Protein AF-A0A968LVJ9-F1 (afdb_monomer_lite)

pLDDT: mean 86.67, std 12.88, range [54.66, 96.94]

Sequence (86 aa):
QPGWSESAPTSATVEDILAQRIAELTALFMAQRRRTGGDRASQIAQTWATILARRELGEGLPAIAQDLEMPYETVKTYVKLARRAL

Secondary structure (DSSP, 8-state):
----------PPPHHHHHHHHHHHHHHHHHHHHTTS-SHHHHHHHHHHHHHHHHHHTT--HHHHHHHTT--HHHHHHHHHHHHHH-

Foldseek 3Di:
DDDDDDPPPPDQDPVNQLVVQLVVQLVLQCVVCVVVDDPVSSVLSSLLSNLQSCVVVVHDLVVNCVVVVHDSVVSVVSPVVSVVSD

Radius of gyration: 17.1 Å; chains: 1; bounding box: 57×29×37 Å

Structure (mmCIF, N/CA/C/O backbone):
data_AF-A0A968LVJ9-F1
#
_entry.id   AF-A0A968LVJ9-F1
#
loop_
_atom_site.group_PDB
_atom_site.id
_atom_site.type_symbol
_atom_site.label_atom_id
_atom_site.label_alt_id
_atom_site.label_comp_id
_atom_site.label_asym_id
_atom_site.label_entity_id
_atom_site.label_seq_id
_atom_site.pdbx_PDB_ins_code
_atom_site.Cartn_x
_atom_site.Cartn_y
_atom_site.Cartn_z
_atom_site.occupancy
_atom_site.B_iso_or_equiv
_atom_site.auth_seq_id
_atom_site.auth_comp_id
_atom_site.auth_asym_id
_atom_site.auth_atom_id
_atom_site.pdbx_PDB_model_num
ATOM 1 N N . GLN A 1 1 ? -40.359 16.361 -24.729 1.00 54.66 1 GLN A N 1
ATOM 2 C CA . GLN A 1 1 ? -39.232 16.461 -23.781 1.00 54.66 1 GLN A CA 1
ATOM 3 C C . GLN A 1 1 ? -38.540 15.111 -23.732 1.00 54.66 1 GLN A C 1
ATOM 5 O O . GLN A 1 1 ? -39.250 14.140 -23.498 1.00 54.66 1 GLN A O 1
ATOM 10 N N . PRO A 1 2 ? -37.226 15.005 -23.973 1.00 58.75 2 PRO A N 1
ATOM 11 C CA . PRO A 1 2 ? -36.482 13.814 -23.592 1.00 58.75 2 PRO A CA 1
ATOM 12 C C . PRO A 1 2 ? -35.708 14.107 -22.306 1.00 58.75 2 PRO A C 1
ATOM 14 O O . PRO A 1 2 ? -34.908 15.039 -22.253 1.00 58.75 2 PRO A O 1
ATOM 17 N N . GLY A 1 3 ? -35.989 13.324 -21.267 1.00 61.88 3 GLY A N 1
ATOM 18 C CA . GLY A 1 3 ? -35.110 13.201 -20.115 1.00 61.88 3 GLY A CA 1
ATOM 19 C C . GLY A 1 3 ? -33.915 12.351 -20.520 1.00 61.88 3 GLY A C 1
ATOM 20 O O . GLY A 1 3 ? -34.078 11.172 -20.829 1.00 61.88 3 GLY A O 1
ATOM 21 N N . TRP A 1 4 ? -32.729 12.946 -20.542 1.00 64.50 4 TRP A N 1
ATOM 22 C CA . TRP A 1 4 ? -31.496 12.176 -20.556 1.00 64.50 4 TRP A CA 1
ATOM 23 C C . TRP A 1 4 ? -31.005 12.076 -19.129 1.00 64.50 4 TRP A C 1
ATOM 25 O O . TRP A 1 4 ? -30.682 13.076 -18.492 1.00 64.50 4 TRP A O 1
ATOM 35 N N . SER A 1 5 ? -31.052 10.842 -18.641 1.00 58.94 5 SER A N 1
ATOM 36 C CA . SER A 1 5 ? -30.542 10.414 -17.356 1.00 58.94 5 SER A CA 1
ATOM 37 C C . SER A 1 5 ? -29.126 10.930 -17.161 1.00 58.94 5 SER A C 1
ATOM 39 O O . SER A 1 5 ? -28.203 10.596 -17.904 1.00 58.94 5 SER A O 1
ATOM 41 N N . GLU A 1 6 ? -28.997 11.759 -16.138 1.00 56.31 6 GLU A N 1
ATOM 42 C CA . GLU A 1 6 ? -27.752 12.159 -15.520 1.00 56.31 6 GLU A CA 1
ATOM 43 C C . GLU A 1 6 ? -26.928 10.893 -15.263 1.00 56.31 6 GLU A C 1
ATOM 45 O O . GLU A 1 6 ? -27.321 10.020 -14.488 1.00 56.31 6 GLU A O 1
ATOM 50 N N . SER A 1 7 ? -25.819 10.739 -15.988 1.00 60.59 7 SER A N 1
ATOM 51 C CA . SER A 1 7 ? -24.814 9.742 -15.634 1.00 60.59 7 SER A CA 1
ATOM 52 C C . SER A 1 7 ? -24.238 10.192 -14.301 1.00 60.59 7 SER A C 1
ATOM 54 O O . SER A 1 7 ? -23.368 11.059 -14.262 1.00 60.59 7 SER A O 1
ATOM 56 N N . ALA A 1 8 ? -24.801 9.683 -13.205 1.00 59.09 8 ALA A N 1
ATOM 57 C CA . ALA A 1 8 ? -24.293 9.958 -11.876 1.00 59.09 8 ALA A CA 1
ATOM 58 C C . ALA A 1 8 ? -22.807 9.569 -11.861 1.00 59.09 8 ALA A C 1
ATOM 60 O O . ALA A 1 8 ? -22.483 8.447 -12.265 1.00 59.09 8 ALA A O 1
ATOM 61 N N . PRO A 1 9 ? -21.892 10.460 -11.442 1.00 60.94 9 PRO A N 1
ATOM 62 C CA . PRO A 1 9 ? -20.506 10.072 -11.270 1.00 60.94 9 PRO A CA 1
ATOM 63 C C . PRO A 1 9 ? -20.488 8.952 -10.232 1.00 60.94 9 PRO A C 1
ATOM 65 O O . PRO A 1 9 ? -20.845 9.166 -9.071 1.00 60.94 9 PRO A O 1
ATOM 68 N N . THR A 1 10 ? -20.136 7.737 -10.656 1.00 61.50 10 THR A N 1
ATOM 69 C CA . THR A 1 10 ? -19.887 6.628 -9.738 1.00 61.50 10 THR A CA 1
ATOM 70 C C . THR A 1 10 ? -18.772 7.096 -8.818 1.00 61.50 10 THR A C 1
ATOM 72 O O . THR A 1 10 ? -17.627 7.249 -9.238 1.00 61.50 10 THR A O 1
ATOM 75 N N . SER A 1 11 ? -19.136 7.459 -7.592 1.00 67.06 11 SER A N 1
ATOM 76 C CA . SER A 1 11 ? -18.176 7.915 -6.599 1.00 67.06 11 SER A CA 1
ATOM 77 C C . SER A 1 11 ? -17.224 6.751 -6.355 1.00 67.06 11 SER A C 1
ATOM 79 O O . SER A 1 11 ? -17.681 5.679 -5.963 1.00 67.06 11 SER A O 1
ATOM 81 N N . ALA A 1 12 ? -15.940 6.934 -6.673 1.00 76.19 12 ALA A N 1
ATOM 82 C CA . ALA A 1 12 ? -14.934 5.891 -6.512 1.00 76.19 12 ALA A CA 1
ATOM 83 C C . ALA A 1 12 ? -14.973 5.370 -5.072 1.00 76.19 12 ALA A C 1
ATOM 85 O O . ALA A 1 12 ? -14.978 6.158 -4.120 1.00 76.19 12 ALA A O 1
ATOM 86 N N . THR A 1 13 ? -15.042 4.051 -4.913 1.00 88.06 13 THR A N 1
ATOM 87 C CA . THR A 1 13 ? -15.062 3.443 -3.586 1.00 88.06 13 THR A CA 1
ATOM 88 C C . THR A 1 13 ? -13.678 3.539 -2.941 1.00 88.06 13 THR A C 1
ATOM 90 O O . THR A 1 13 ? -12.666 3.778 -3.603 1.00 88.06 13 THR A O 1
ATOM 93 N N . VAL A 1 14 ? -13.611 3.337 -1.624 1.00 87.44 14 VAL A N 1
ATOM 94 C CA . VAL A 1 14 ? -12.327 3.270 -0.903 1.00 87.44 14 VAL A CA 1
ATOM 95 C C . VAL A 1 14 ? -11.438 2.153 -1.465 1.00 87.44 14 VAL A C 1
ATOM 97 O O . VAL A 1 14 ? -10.223 2.322 -1.558 1.00 87.44 14 VAL A O 1
ATOM 100 N N . GLU A 1 15 ? -12.041 1.042 -1.891 1.00 88.31 15 GLU A N 1
ATOM 101 C CA . GLU A 1 15 ? -11.350 -0.088 -2.517 1.00 88.31 15 GLU A CA 1
ATOM 102 C C . GLU A 1 15 ? -10.766 0.287 -3.885 1.00 88.31 15 GLU A C 1
ATOM 104 O O . GLU A 1 15 ? -9.609 -0.036 -4.155 1.00 88.31 15 GLU A O 1
ATOM 109 N N . ASP A 1 16 ? -11.505 1.042 -4.706 1.00 90.31 16 ASP A N 1
ATOM 110 C CA . ASP A 1 16 ? -11.008 1.538 -5.998 1.00 90.31 16 ASP A CA 1
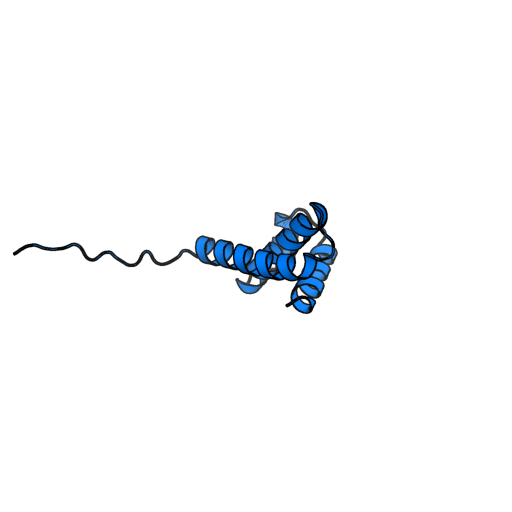ATOM 111 C C . ASP A 1 16 ? -9.812 2.478 -5.811 1.00 90.31 16 ASP A C 1
ATOM 113 O O . ASP A 1 16 ? -8.795 2.359 -6.497 1.00 90.31 16 ASP A O 1
ATOM 117 N N . ILE A 1 17 ? -9.907 3.393 -4.840 1.00 92.38 17 ILE A N 1
ATOM 118 C CA . ILE A 1 17 ? -8.823 4.324 -4.504 1.00 92.38 17 ILE A CA 1
ATOM 119 C C . ILE A 1 17 ? -7.589 3.548 -4.033 1.00 92.38 17 ILE A C 1
ATOM 121 O O . ILE A 1 17 ? -6.470 3.846 -4.458 1.00 92.38 17 ILE A O 1
ATOM 125 N N . 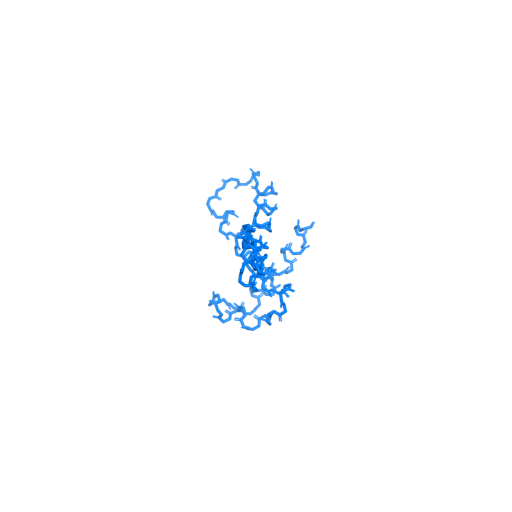LEU A 1 18 ? -7.780 2.536 -3.182 1.00 93.94 18 LEU A N 1
ATOM 126 C CA . LEU A 1 18 ? -6.698 1.678 -2.713 1.00 93.94 18 LEU A CA 1
ATOM 127 C C . LEU A 1 18 ? -6.032 0.940 -3.879 1.00 93.94 18 LEU A C 1
ATOM 129 O O . LEU A 1 18 ? -4.809 0.986 -4.009 1.00 93.94 18 LEU A O 1
ATOM 133 N N . ALA A 1 19 ? -6.817 0.286 -4.735 1.00 93.38 19 ALA A N 1
ATOM 134 C CA . ALA A 1 19 ? -6.310 -0.469 -5.875 1.00 93.38 19 ALA A CA 1
ATOM 135 C C . ALA A 1 19 ? -5.517 0.427 -6.837 1.00 93.38 19 ALA A C 1
ATOM 137 O O . ALA A 1 19 ? -4.401 0.079 -7.235 1.00 93.38 19 ALA A O 1
ATOM 138 N N . GLN A 1 20 ? -6.047 1.615 -7.134 1.00 94.50 20 GLN A N 1
ATOM 139 C CA . GLN A 1 20 ? -5.380 2.609 -7.967 1.00 94.50 20 GLN A CA 1
ATOM 140 C C . GLN A 1 20 ? -4.042 3.045 -7.354 1.00 94.50 20 GLN A C 1
ATOM 142 O O . GLN A 1 20 ? -3.016 3.062 -8.039 1.00 94.50 20 GLN A O 1
ATOM 147 N N . ARG A 1 21 ? -4.010 3.316 -6.042 1.00 94.88 21 ARG A N 1
ATOM 148 C CA . ARG A 1 21 ? -2.769 3.683 -5.346 1.00 94.88 21 ARG A CA 1
ATOM 149 C C . ARG A 1 21 ? -1.732 2.571 -5.331 1.00 94.88 21 ARG A C 1
ATOM 151 O O . ARG A 1 21 ? -0.548 2.838 -5.537 1.00 94.88 21 ARG A O 1
ATOM 158 N N . ILE A 1 22 ? -2.155 1.325 -5.132 1.00 95.38 22 ILE A N 1
ATOM 159 C CA . ILE A 1 22 ? -1.258 0.166 -5.205 1.00 95.38 22 ILE A CA 1
ATOM 160 C C . ILE A 1 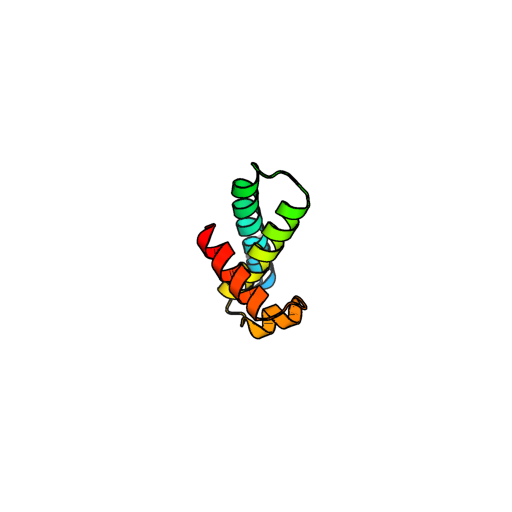22 ? -0.648 0.060 -6.605 1.00 95.38 22 ILE A C 1
ATOM 162 O O . ILE A 1 22 ? 0.562 -0.148 -6.726 1.00 95.38 22 ILE A O 1
ATOM 166 N N . ALA A 1 23 ? -1.448 0.232 -7.659 1.00 94.75 23 ALA A N 1
ATOM 167 C CA . ALA A 1 23 ? -0.968 0.167 -9.037 1.00 94.75 23 ALA A CA 1
ATOM 168 C C . ALA A 1 23 ? 0.064 1.270 -9.342 1.00 94.75 23 ALA A C 1
ATOM 170 O O . ALA A 1 23 ? 1.137 0.976 -9.875 1.00 94.75 23 ALA A O 1
ATOM 171 N N . GLU A 1 24 ? -0.214 2.513 -8.937 1.00 95.12 24 GLU A N 1
ATOM 172 C CA . GLU A 1 24 ? 0.698 3.655 -9.094 1.00 95.12 24 GLU A CA 1
ATOM 173 C C . GLU A 1 24 ? 2.044 3.415 -8.399 1.00 95.12 24 GLU A C 1
ATOM 175 O O . GLU A 1 24 ? 3.104 3.500 -9.027 1.00 95.12 24 GLU A O 1
ATOM 180 N N . LEU A 1 25 ? 2.015 3.051 -7.114 1.00 95.44 25 LEU A N 1
ATOM 181 C CA . LEU A 1 25 ? 3.225 2.784 -6.334 1.00 95.44 25 LEU A CA 1
ATOM 182 C C . LEU A 1 25 ? 4.010 1.592 -6.892 1.00 95.44 25 LEU A C 1
ATOM 184 O O . LEU A 1 25 ? 5.240 1.636 -6.967 1.00 95.44 25 LEU A O 1
ATOM 188 N N . THR A 1 26 ? 3.314 0.545 -7.340 1.00 94.12 26 THR A N 1
ATOM 189 C CA . THR A 1 26 ? 3.953 -0.621 -7.963 1.00 94.12 26 THR A CA 1
ATOM 190 C C . THR A 1 26 ? 4.704 -0.205 -9.222 1.00 94.12 26 THR A C 1
ATOM 192 O O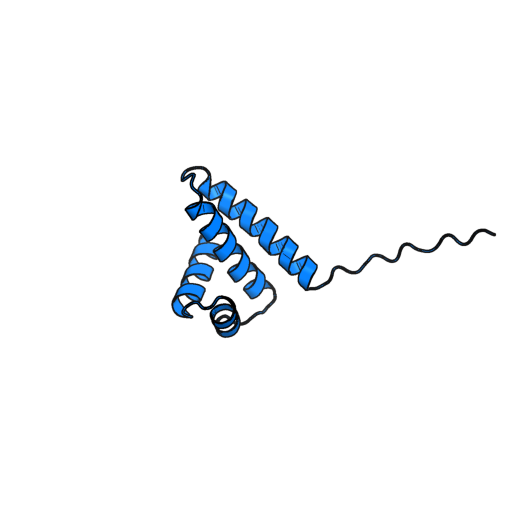 . THR A 1 26 ? 5.865 -0.582 -9.387 1.00 94.12 26 THR A O 1
ATOM 195 N N . ALA A 1 27 ? 4.091 0.609 -10.087 1.00 92.38 27 ALA A N 1
ATOM 196 C CA . ALA A 1 27 ? 4.736 1.111 -11.296 1.00 92.38 27 ALA A CA 1
ATOM 197 C C . ALA A 1 27 ? 5.985 1.952 -10.976 1.00 92.38 27 ALA A C 1
ATOM 199 O O . ALA A 1 27 ? 7.025 1.766 -11.614 1.00 92.38 27 ALA A O 1
ATOM 200 N N . LEU A 1 28 ? 5.924 2.811 -9.951 1.00 92.69 28 LEU A N 1
ATOM 201 C CA . LEU A 1 28 ? 7.067 3.612 -9.495 1.00 92.69 28 LEU A CA 1
ATOM 202 C C . LEU A 1 28 ? 8.224 2.732 -8.998 1.00 92.69 28 LEU A C 1
ATOM 204 O O . LEU A 1 28 ? 9.366 2.890 -9.441 1.00 92.69 28 LEU A O 1
ATOM 208 N N . PHE A 1 29 ? 7.941 1.759 -8.131 1.00 91.50 29 PHE A N 1
ATOM 209 C CA . PHE A 1 29 ? 8.966 0.851 -7.611 1.00 91.50 29 PHE A CA 1
ATOM 210 C C . PHE A 1 29 ? 9.535 -0.071 -8.695 1.00 91.50 29 PHE A C 1
ATOM 212 O O . PHE A 1 29 ? 10.739 -0.343 -8.711 1.00 91.50 29 PHE A O 1
ATOM 219 N N . MET A 1 30 ? 8.703 -0.509 -9.641 1.00 89.19 30 MET A N 1
ATOM 220 C CA . MET A 1 30 ? 9.136 -1.283 -10.804 1.00 89.19 30 MET A CA 1
ATOM 221 C C . MET A 1 30 ? 10.039 -0.475 -11.734 1.00 89.19 30 MET A C 1
ATOM 223 O O . MET A 1 30 ? 11.062 -0.988 -12.191 1.00 89.19 30 MET A O 1
ATOM 227 N N . ALA A 1 31 ? 9.717 0.797 -11.981 1.00 87.50 31 ALA A N 1
ATOM 228 C CA . ALA A 1 31 ? 10.537 1.678 -12.808 1.00 87.50 31 ALA A CA 1
ATOM 229 C C . ALA A 1 31 ? 11.952 1.847 -12.231 1.00 87.50 31 ALA A C 1
ATOM 231 O O . ALA A 1 31 ? 12.931 1.809 -12.976 1.00 87.50 31 ALA A O 1
ATOM 232 N N . GLN A 1 32 ? 12.079 1.939 -10.905 1.00 82.56 32 GLN A N 1
ATOM 233 C CA . GLN A 1 32 ? 13.380 2.005 -10.230 1.00 82.56 32 GLN A CA 1
ATOM 234 C C . GLN A 1 32 ? 14.147 0.679 -10.290 1.00 82.56 32 GLN A C 1
ATOM 236 O O . GLN A 1 32 ? 15.372 0.661 -10.429 1.00 82.56 32 GLN A O 1
ATOM 241 N N . ARG A 1 33 ? 13.428 -0.446 -10.222 1.00 76.69 33 ARG A N 1
ATOM 242 C CA . ARG A 1 33 ? 13.997 -1.802 -10.219 1.00 76.69 33 ARG A CA 1
ATOM 243 C C . ARG A 1 33 ? 14.214 -2.399 -11.608 1.00 76.69 33 ARG A C 1
ATOM 245 O O . ARG A 1 33 ? 14.781 -3.483 -11.703 1.00 76.69 33 ARG A O 1
ATOM 252 N N . ARG A 1 34 ? 13.884 -1.689 -12.695 1.00 64.31 34 ARG A N 1
ATOM 253 C CA . ARG A 1 34 ? 14.149 -2.127 -14.085 1.00 64.31 34 ARG A CA 1
ATOM 254 C C . ARG A 1 34 ? 15.610 -2.513 -14.355 1.00 64.31 34 ARG A C 1
ATOM 256 O O . ARG A 1 34 ? 15.865 -3.236 -15.309 1.00 64.31 34 ARG A O 1
ATOM 263 N N . ARG A 1 35 ? 16.564 -2.078 -13.520 1.00 62.72 35 ARG A N 1
ATOM 264 C CA . ARG A 1 35 ? 17.981 -2.482 -13.604 1.00 62.72 35 ARG A CA 1
ATOM 265 C C . ARG A 1 35 ? 18.314 -3.837 -12.959 1.00 62.72 35 ARG A C 1
ATOM 267 O O . ARG A 1 35 ? 19.390 -4.353 -13.217 1.00 62.72 35 ARG A O 1
ATOM 274 N N . THR A 1 36 ? 17.433 -4.414 -12.140 1.00 61.00 36 THR A N 1
ATOM 275 C CA . THR A 1 36 ? 17.642 -5.689 -11.413 1.00 61.00 36 THR A CA 1
ATOM 276 C C . THR A 1 36 ? 16.734 -6.829 -11.904 1.00 61.00 36 THR A C 1
ATOM 278 O O . THR A 1 36 ? 16.597 -7.836 -11.218 1.00 61.00 36 THR A O 1
ATOM 281 N N . GLY A 1 37 ? 16.141 -6.656 -13.096 1.00 59.00 37 GLY A N 1
ATOM 282 C CA . GLY A 1 37 ? 15.218 -7.542 -13.824 1.00 59.00 37 GLY A CA 1
ATOM 283 C C . GLY A 1 37 ? 15.081 -8.984 -13.328 1.00 59.00 37 GLY A C 1
ATOM 284 O O . GLY A 1 37 ? 15.896 -9.840 -13.656 1.00 59.00 37 GLY A O 1
ATOM 285 N N . GLY A 1 38 ? 13.996 -9.255 -12.600 1.00 75.44 38 GLY A N 1
ATOM 286 C CA . GLY A 1 38 ? 13.556 -10.607 -12.256 1.00 75.44 38 GLY A CA 1
ATOM 287 C C . GLY A 1 38 ? 12.220 -10.608 -11.509 1.00 75.44 38 GLY A C 1
ATOM 288 O O . GLY A 1 38 ? 11.847 -9.599 -10.908 1.00 75.44 38 GLY A O 1
ATOM 289 N N . ASP A 1 39 ? 11.527 -11.751 -11.498 1.00 77.75 39 ASP A N 1
ATOM 290 C CA . ASP A 1 39 ? 10.209 -11.937 -10.855 1.00 77.75 39 ASP A CA 1
ATOM 291 C C . ASP A 1 39 ? 10.201 -11.591 -9.360 1.00 77.75 39 ASP A C 1
ATOM 293 O O . ASP A 1 39 ? 9.195 -11.184 -8.785 1.00 77.75 39 ASP A O 1
ATOM 297 N N . ARG A 1 40 ? 11.356 -11.689 -8.700 1.00 81.38 40 ARG A N 1
ATOM 298 C CA . ARG A 1 40 ? 11.484 -11.298 -7.293 1.00 81.38 40 ARG A CA 1
ATOM 299 C C . ARG A 1 40 ? 11.380 -9.782 -7.101 1.00 81.38 40 ARG A C 1
ATOM 301 O O . ARG A 1 40 ? 10.921 -9.319 -6.059 1.00 81.38 40 ARG A O 1
ATOM 308 N N . ALA A 1 41 ? 11.816 -8.992 -8.082 1.00 84.12 41 ALA A N 1
ATOM 309 C CA . ALA A 1 41 ? 11.757 -7.538 -8.003 1.00 84.12 41 ALA A CA 1
ATOM 310 C C . ALA A 1 41 ? 10.314 -7.028 -8.104 1.00 84.12 41 ALA A C 1
ATOM 312 O O . ALA A 1 41 ? 9.977 -6.088 -7.382 1.00 84.12 41 ALA A O 1
ATOM 313 N N . SER A 1 42 ? 9.480 -7.673 -8.929 1.00 86.62 42 SER A N 1
ATOM 314 C CA . SER A 1 42 ? 8.057 -7.346 -9.068 1.00 86.62 42 SER A CA 1
ATOM 315 C C . SER A 1 42 ? 7.254 -7.714 -7.835 1.00 86.62 42 SER A C 1
ATOM 317 O O . SER A 1 42 ? 6.510 -6.871 -7.341 1.00 86.62 42 SER A O 1
ATOM 319 N N . GLN A 1 43 ? 7.484 -8.898 -7.264 1.00 89.88 43 GLN A N 1
ATOM 320 C CA . GLN A 1 43 ? 6.843 -9.294 -6.008 1.00 89.88 43 GLN A CA 1
ATOM 321 C C . GLN A 1 43 ? 7.155 -8.301 -4.886 1.00 89.88 43 GLN A C 1
ATOM 323 O O . GLN A 1 43 ? 6.248 -7.810 -4.224 1.00 89.88 43 GLN A O 1
ATOM 328 N N . ILE A 1 44 ? 8.427 -7.919 -4.713 1.00 90.00 44 ILE A N 1
ATOM 329 C CA . ILE A 1 44 ? 8.799 -6.956 -3.668 1.00 90.00 44 ILE A CA 1
ATOM 330 C C . ILE A 1 44 ? 8.203 -5.567 -3.947 1.00 90.00 44 ILE A C 1
ATOM 332 O O . ILE A 1 44 ? 7.755 -4.909 -3.010 1.00 90.00 44 ILE A O 1
ATOM 336 N N . ALA A 1 45 ? 8.191 -5.111 -5.205 1.00 92.31 45 ALA A N 1
ATOM 337 C CA . ALA A 1 45 ? 7.571 -3.839 -5.578 1.00 92.31 45 ALA A CA 1
ATOM 338 C C . ALA A 1 45 ? 6.075 -3.823 -5.232 1.00 92.31 45 ALA A C 1
ATOM 340 O O . ALA A 1 45 ? 5.603 -2.865 -4.623 1.00 92.31 45 ALA A O 1
ATOM 341 N N . GLN A 1 46 ? 5.365 -4.907 -5.543 1.00 93.88 46 GLN A N 1
ATOM 342 C CA . GLN A 1 46 ? 3.952 -5.062 -5.219 1.00 93.88 46 GLN A CA 1
ATOM 343 C C . GLN A 1 46 ? 3.725 -5.111 -3.703 1.00 93.88 46 GLN A C 1
ATOM 345 O O . GLN A 1 46 ? 2.882 -4.383 -3.192 1.00 93.88 46 GLN A O 1
ATOM 350 N N . THR A 1 47 ? 4.515 -5.885 -2.950 1.00 95.06 47 THR A N 1
ATOM 351 C CA . THR A 1 47 ? 4.409 -5.932 -1.482 1.00 95.06 47 THR A CA 1
ATOM 352 C C . THR A 1 47 ? 4.632 -4.556 -0.849 1.00 95.06 47 THR A C 1
ATOM 354 O O . THR A 1 47 ? 3.884 -4.154 0.041 1.00 95.06 47 THR A O 1
ATOM 357 N N . TRP A 1 48 ? 5.642 -3.811 -1.304 1.00 95.56 48 TRP A N 1
ATOM 358 C CA . TRP A 1 48 ? 5.913 -2.458 -0.811 1.00 95.56 48 TRP A CA 1
ATOM 359 C C . TRP A 1 48 ? 4.769 -1.497 -1.130 1.00 95.56 48 TRP A C 1
ATOM 361 O O . TRP A 1 48 ? 4.358 -0.738 -0.252 1.00 95.56 48 TRP A O 1
ATOM 371 N N . ALA A 1 49 ? 4.236 -1.559 -2.351 1.00 96.44 49 ALA A N 1
ATOM 372 C CA . ALA A 1 49 ? 3.103 -0.751 -2.782 1.00 96.44 49 ALA A CA 1
ATOM 373 C C . ALA A 1 49 ? 1.843 -1.037 -1.957 1.00 96.44 49 ALA A C 1
ATOM 375 O O . ALA A 1 49 ? 1.233 -0.100 -1.453 1.00 96.44 49 ALA A O 1
ATOM 376 N N . THR A 1 50 ? 1.502 -2.310 -1.742 1.00 96.12 50 THR A N 1
ATOM 377 C CA . THR A 1 50 ? 0.346 -2.722 -0.933 1.00 96.12 50 THR A CA 1
ATOM 378 C C . THR A 1 50 ? 0.436 -2.201 0.495 1.00 96.12 50 THR A C 1
ATOM 380 O O . THR A 1 50 ? -0.502 -1.576 0.985 1.00 96.12 50 THR A O 1
ATOM 383 N N . ILE A 1 51 ? 1.578 -2.404 1.158 1.00 96.38 51 ILE A N 1
ATOM 384 C CA . ILE A 1 51 ? 1.780 -1.955 2.540 1.00 96.38 51 ILE A CA 1
ATOM 385 C C . ILE A 1 51 ? 1.708 -0.427 2.640 1.00 96.38 51 ILE A C 1
ATOM 387 O O . ILE A 1 51 ? 1.104 0.108 3.571 1.00 96.38 51 ILE A O 1
ATOM 391 N N . LEU A 1 52 ? 2.349 0.285 1.709 1.00 96.06 52 LEU A N 1
ATOM 392 C CA . LEU A 1 52 ? 2.406 1.741 1.754 1.00 96.06 52 LEU A CA 1
ATOM 393 C C . LEU A 1 52 ? 1.046 2.371 1.435 1.00 96.06 52 LEU A C 1
ATOM 395 O O . LEU A 1 52 ? 0.617 3.238 2.191 1.00 96.06 52 LEU A O 1
ATOM 399 N N . ALA A 1 53 ? 0.344 1.891 0.404 1.00 96.44 53 ALA A N 1
ATOM 400 C CA . ALA A 1 53 ? -0.987 2.374 0.042 1.00 96.44 53 ALA A CA 1
ATOM 401 C C . ALA A 1 53 ? -1.978 2.199 1.200 1.00 96.44 53 ALA A C 1
ATOM 403 O O . ALA A 1 53 ? -2.624 3.154 1.618 1.00 96.44 53 ALA A O 1
ATOM 404 N N . ARG A 1 54 ? -2.029 1.006 1.803 1.00 94.94 54 ARG A N 1
ATOM 405 C CA . ARG A 1 54 ? -2.870 0.742 2.980 1.00 94.94 54 ARG A CA 1
ATOM 406 C C . ARG A 1 54 ? -2.545 1.670 4.144 1.00 94.94 54 ARG A C 1
ATOM 408 O O . ARG A 1 54 ? -3.440 2.203 4.797 1.00 94.94 54 ARG A O 1
ATOM 415 N N . ARG A 1 55 ? -1.253 1.928 4.369 1.00 94.69 55 ARG A N 1
ATOM 416 C CA . ARG A 1 55 ? -0.821 2.857 5.413 1.00 94.69 55 ARG A CA 1
ATOM 417 C C . ARG A 1 55 ? -1.224 4.306 5.121 1.00 94.69 55 ARG A C 1
ATOM 419 O O . ARG A 1 55 ? -1.505 5.038 6.069 1.00 94.69 55 ARG A O 1
ATOM 426 N N . GLU A 1 56 ? -1.238 4.726 3.858 1.00 93.19 56 GLU A N 1
ATOM 427 C CA . GLU A 1 56 ? -1.719 6.049 3.432 1.00 93.19 56 GLU A CA 1
ATOM 428 C C . GLU A 1 56 ? -3.232 6.203 3.614 1.00 93.19 56 GLU A C 1
ATOM 430 O O . GLU A 1 56 ? -3.682 7.279 3.999 1.00 93.19 56 GLU A O 1
ATOM 435 N N . LEU A 1 57 ? -4.000 5.123 3.439 1.00 91.31 57 LEU A N 1
ATOM 436 C CA . LEU A 1 57 ? -5.438 5.084 3.736 1.00 91.31 57 LEU A CA 1
ATOM 437 C C . LEU A 1 57 ? -5.762 5.064 5.244 1.00 91.31 57 LEU A C 1
ATOM 439 O O . LEU A 1 57 ? -6.929 5.114 5.624 1.00 91.31 57 LEU A O 1
ATOM 443 N N . GLY A 1 58 ? -4.746 5.019 6.110 1.00 93.00 58 GLY A N 1
ATOM 444 C CA . GLY A 1 58 ? -4.907 5.059 7.565 1.00 93.00 58 GLY A CA 1
ATOM 445 C C . GLY A 1 58 ? -4.918 3.690 8.245 1.00 93.00 58 GLY A C 1
ATOM 446 O O . GLY A 1 58 ? -5.114 3.622 9.458 1.00 93.00 58 GLY A O 1
ATOM 447 N N . GLU A 1 59 ? -4.660 2.604 7.511 1.00 92.94 59 GLU A N 1
ATOM 448 C CA . GLU A 1 59 ? -4.610 1.265 8.091 1.00 92.94 59 GLU A CA 1
ATOM 449 C C . GLU A 1 59 ? -3.394 1.105 9.028 1.00 92.94 59 GLU A C 1
ATOM 451 O O . GLU A 1 59 ? -2.274 1.567 8.763 1.00 92.94 59 GLU A O 1
ATOM 456 N N . GLY A 1 60 ? -3.617 0.466 10.179 1.00 95.19 60 GLY A N 1
ATOM 457 C CA . GLY A 1 60 ? -2.585 0.251 11.190 1.00 95.19 60 GLY A CA 1
ATOM 458 C C . GLY A 1 60 ? -1.576 -0.818 10.765 1.00 95.19 60 GLY A C 1
ATOM 459 O O . GLY A 1 60 ? -1.943 -1.848 10.212 1.00 95.19 60 GLY A O 1
ATOM 460 N N . LEU A 1 61 ? -0.293 -0.632 11.098 1.00 94.56 61 LEU A N 1
ATOM 461 C CA . LEU A 1 61 ? 0.746 -1.636 10.801 1.00 94.56 61 LEU A CA 1
ATOM 462 C C . LEU A 1 61 ? 0.461 -3.028 11.388 1.00 94.56 61 LEU A C 1
ATOM 464 O O . LEU A 1 61 ? 0.770 -3.994 10.698 1.00 94.56 61 LEU A O 1
ATOM 468 N N . PRO A 1 62 ? -0.106 -3.177 12.606 1.00 95.69 62 PRO A N 1
ATOM 469 C CA . PRO A 1 62 ? -0.465 -4.499 13.115 1.00 95.69 62 PRO A CA 1
ATOM 470 C C . PRO A 1 62 ? -1.538 -5.191 12.266 1.00 95.69 62 PRO A C 1
ATOM 472 O O . PRO A 1 62 ? -1.429 -6.389 12.033 1.00 95.69 62 PRO A O 1
ATOM 475 N N . ALA A 1 63 ? -2.526 -4.441 11.762 1.00 95.62 63 ALA A N 1
ATOM 476 C CA . ALA A 1 63 ? -3.583 -4.976 10.903 1.00 95.62 63 ALA A CA 1
ATOM 477 C C . ALA A 1 63 ? -3.018 -5.423 9.548 1.00 95.62 63 ALA A C 1
ATOM 479 O O . ALA A 1 63 ? -3.249 -6.550 9.128 1.00 95.62 63 ALA A O 1
ATOM 480 N N . ILE A 1 64 ? -2.175 -4.589 8.929 1.00 95.25 64 ILE A N 1
ATOM 481 C CA . ILE A 1 64 ? -1.471 -4.934 7.684 1.00 95.25 64 ILE A CA 1
ATOM 482 C C . ILE A 1 64 ? -0.582 -6.173 7.880 1.00 95.25 64 ILE A C 1
ATOM 484 O O . ILE A 1 64 ? -0.521 -7.037 7.014 1.00 95.25 64 ILE A O 1
ATOM 488 N N . ALA A 1 65 ? 0.124 -6.270 9.008 1.00 95.88 65 ALA A N 1
ATOM 489 C CA . ALA A 1 65 ? 0.974 -7.418 9.318 1.00 95.88 65 ALA A CA 1
ATOM 490 C C . ALA A 1 65 ? 0.170 -8.712 9.458 1.00 95.88 65 ALA A C 1
ATOM 492 O O . ALA A 1 65 ? 0.593 -9.747 8.951 1.00 95.88 65 ALA A O 1
ATOM 493 N N . GLN A 1 66 ? -0.993 -8.636 10.102 1.00 96.25 66 GLN A N 1
ATOM 494 C CA . GLN A 1 66 ? -1.891 -9.772 10.243 1.00 96.25 66 GLN A CA 1
ATOM 495 C C . GLN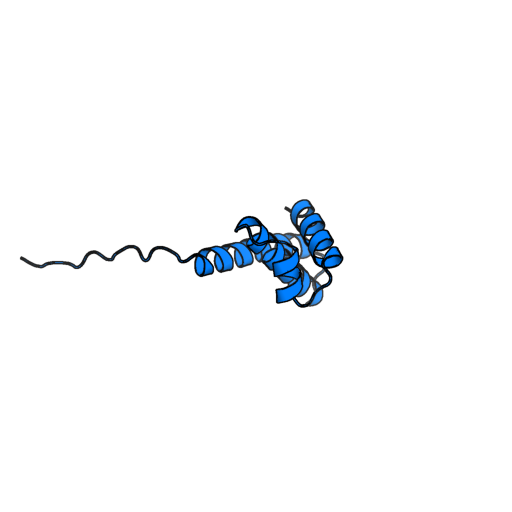 A 1 66 ? -2.494 -10.197 8.900 1.00 96.25 66 GLN A C 1
ATOM 497 O O . GLN A 1 66 ? -2.453 -11.380 8.585 1.00 96.25 66 GLN A O 1
ATOM 502 N N . ASP A 1 67 ? -2.982 -9.250 8.097 1.00 95.19 67 ASP A N 1
ATOM 503 C CA . ASP A 1 67 ? -3.589 -9.538 6.791 1.00 95.19 67 ASP A CA 1
ATOM 504 C C . ASP A 1 67 ? -2.588 -10.120 5.787 1.00 95.19 67 ASP A C 1
ATOM 506 O O . ASP A 1 67 ? -2.911 -11.013 5.013 1.00 95.19 67 ASP A O 1
ATOM 510 N N . LEU A 1 68 ? -1.343 -9.642 5.825 1.00 93.56 68 LEU A N 1
ATOM 511 C CA . LEU A 1 68 ? -0.284 -10.144 4.956 1.00 93.56 68 LEU A CA 1
ATOM 512 C C . LEU A 1 68 ? 0.459 -11.360 5.533 1.00 93.56 68 LEU A C 1
ATOM 514 O O . LEU A 1 68 ? 1.456 -11.777 4.945 1.00 93.56 68 LEU A O 1
ATOM 518 N N . GLU A 1 69 ? 0.034 -11.875 6.691 1.00 95.62 69 GLU A N 1
ATOM 519 C CA . GLU A 1 69 ? 0.684 -12.977 7.417 1.00 95.62 69 GLU A CA 1
ATOM 520 C C . GLU A 1 69 ? 2.203 -12.771 7.597 1.00 95.62 69 GLU A C 1
ATOM 522 O O . GLU A 1 69 ? 3.016 -13.696 7.533 1.00 95.62 69 GLU A O 1
ATOM 527 N N . MET A 1 70 ? 2.606 -11.519 7.823 1.00 93.94 70 MET A N 1
ATOM 528 C CA . MET A 1 70 ? 4.002 -11.111 7.949 1.00 93.94 70 MET A CA 1
ATOM 529 C C . MET A 1 70 ? 4.319 -10.610 9.359 1.00 93.94 70 MET A C 1
ATOM 531 O O . MET A 1 70 ? 3.484 -9.984 10.011 1.00 93.94 70 MET A O 1
ATOM 535 N N . PRO A 1 71 ? 5.567 -10.772 9.837 1.00 96.44 71 PRO A N 1
ATOM 536 C CA . PRO A 1 71 ? 5.988 -10.159 1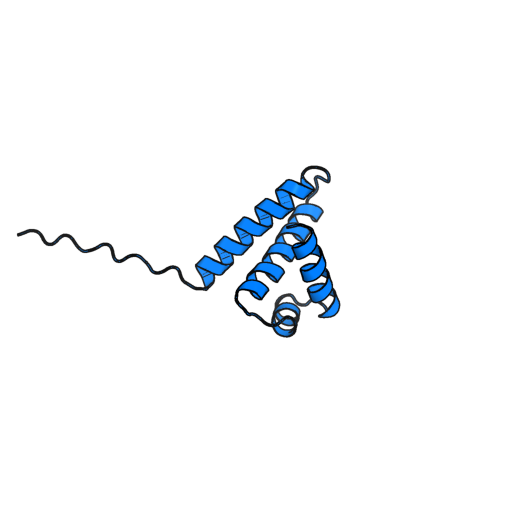1.088 1.00 96.44 71 PRO A CA 1
ATOM 537 C C . PRO A 1 71 ? 5.842 -8.634 11.047 1.00 96.44 71 PRO A C 1
ATOM 539 O O . PRO A 1 71 ? 6.239 -7.982 10.077 1.00 96.44 71 PRO A O 1
ATOM 542 N N . TYR A 1 72 ? 5.364 -8.048 12.145 1.00 95.88 72 TYR A N 1
ATOM 543 C CA . TYR A 1 72 ? 5.216 -6.596 12.291 1.00 95.88 72 TYR A CA 1
ATOM 544 C C . TYR A 1 72 ? 6.503 -5.822 11.956 1.00 95.88 72 TYR A C 1
ATOM 546 O O . TYR A 1 72 ? 6.470 -4.816 11.243 1.00 95.88 72 TYR A O 1
ATOM 554 N N . GLU A 1 73 ? 7.658 -6.314 12.413 1.00 96.56 73 GLU A N 1
ATOM 555 C CA . GLU A 1 73 ? 8.954 -5.688 12.128 1.00 96.56 73 GLU A CA 1
ATOM 556 C C . GLU A 1 73 ? 9.308 -5.723 10.631 1.00 96.56 73 GLU A C 1
ATOM 558 O O . GLU A 1 73 ? 9.891 -4.766 10.111 1.00 96.56 73 GLU A O 1
ATOM 563 N N . THR A 1 74 ? 8.892 -6.766 9.903 1.00 95.88 74 THR A N 1
ATOM 564 C CA . THR A 1 74 ? 9.044 -6.850 8.442 1.00 95.88 74 THR A CA 1
ATOM 565 C C . THR A 1 74 ? 8.203 -5.784 7.754 1.00 95.88 74 THR A C 1
ATOM 567 O O . THR A 1 74 ? 8.725 -5.030 6.935 1.00 95.88 74 THR A O 1
ATOM 570 N N . VAL A 1 75 ? 6.932 -5.645 8.138 1.00 96.38 75 VAL A N 1
ATOM 571 C CA . VAL A 1 75 ? 6.041 -4.616 7.579 1.00 96.38 75 VAL A CA 1
ATOM 572 C C . VAL A 1 75 ? 6.588 -3.216 7.848 1.00 96.38 75 VAL A C 1
ATOM 574 O O . VAL A 1 75 ? 6.693 -2.400 6.933 1.00 96.38 75 VAL A O 1
ATOM 577 N N . LYS A 1 76 ? 7.029 -2.941 9.079 1.00 96.44 76 LYS A N 1
ATOM 578 C CA . LYS A 1 76 ? 7.661 -1.667 9.454 1.00 96.44 76 LYS A CA 1
ATOM 579 C C . LYS A 1 76 ? 8.915 -1.380 8.622 1.00 96.44 76 LYS A C 1
ATOM 581 O O . LYS A 1 76 ? 9.125 -0.247 8.180 1.00 96.44 76 LYS A O 1
ATOM 586 N N . THR A 1 77 ? 9.726 -2.405 8.370 1.00 96.94 77 THR A N 1
ATOM 587 C CA . THR A 1 77 ? 10.913 -2.308 7.513 1.00 96.94 77 THR A CA 1
ATOM 588 C C . THR A 1 77 ? 10.526 -1.999 6.071 1.00 96.94 77 THR A C 1
ATOM 590 O O . THR A 1 77 ? 11.111 -1.107 5.460 1.00 96.94 77 THR A O 1
ATOM 593 N N . TYR A 1 78 ? 9.507 -2.667 5.535 1.00 95.12 78 TYR A N 1
ATOM 594 C CA . TYR A 1 78 ? 9.034 -2.445 4.171 1.00 95.12 78 TYR A CA 1
ATOM 595 C C . TYR A 1 78 ? 8.430 -1.057 3.985 1.00 95.12 78 TYR A C 1
ATOM 597 O O . TYR A 1 78 ? 8.771 -0.408 3.004 1.00 95.12 78 TYR A O 1
ATOM 605 N N . VAL A 1 79 ? 7.672 -0.528 4.952 1.00 95.38 79 VAL A N 1
ATOM 606 C CA . VAL A 1 79 ? 7.228 0.880 4.924 1.00 95.38 79 VAL A CA 1
ATOM 607 C C . VAL A 1 79 ? 8.422 1.829 4.843 1.00 95.38 79 VAL A C 1
ATOM 609 O O . VAL A 1 79 ? 8.434 2.745 4.023 1.00 95.38 79 VAL A O 1
ATOM 612 N N . LYS A 1 80 ? 9.441 1.624 5.688 1.00 95.75 80 LYS A N 1
ATOM 613 C CA . LYS A 1 80 ? 10.645 2.468 5.702 1.00 95.75 80 LYS A CA 1
ATOM 614 C C . LYS A 1 80 ? 11.377 2.429 4.359 1.00 95.75 80 LYS A C 1
ATOM 616 O O . LYS A 1 80 ? 11.812 3.471 3.877 1.00 95.75 80 LYS A O 1
ATOM 621 N N . LEU A 1 81 ? 11.530 1.243 3.773 1.00 94.44 81 LEU A N 1
ATOM 622 C CA . LEU A 1 81 ? 12.214 1.069 2.493 1.00 94.44 81 LEU A CA 1
ATOM 623 C C . LEU A 1 81 ? 11.396 1.629 1.322 1.00 94.44 81 LEU A C 1
ATOM 625 O O . LEU A 1 81 ? 11.962 2.329 0.489 1.00 94.44 81 LEU A O 1
ATOM 629 N N . ALA A 1 82 ? 10.082 1.398 1.303 1.00 93.38 82 ALA A N 1
ATOM 630 C CA . ALA A 1 82 ? 9.163 1.931 0.300 1.00 93.38 82 ALA A CA 1
ATOM 631 C C . ALA A 1 82 ? 9.182 3.465 0.282 1.00 93.38 82 ALA A C 1
ATOM 633 O O . ALA A 1 82 ? 9.360 4.069 -0.770 1.00 93.38 82 ALA A O 1
ATOM 634 N N . ARG A 1 83 ? 9.119 4.103 1.458 1.00 92.62 83 ARG A N 1
ATOM 635 C CA . ARG A 1 83 ? 9.215 5.568 1.588 1.00 92.62 83 ARG A CA 1
ATOM 636 C C . ARG A 1 83 ? 10.553 6.147 1.148 1.00 92.62 83 ARG A C 1
ATOM 638 O O . ARG A 1 83 ? 10.595 7.293 0.744 1.00 92.62 83 ARG A O 1
ATOM 645 N N . ARG A 1 84 ? 11.647 5.392 1.282 1.00 92.19 84 ARG A N 1
ATOM 646 C CA . ARG A 1 84 ? 12.979 5.823 0.829 1.00 92.19 84 ARG A CA 1
ATOM 647 C C . ARG A 1 84 ? 13.140 5.698 -0.688 1.00 92.19 84 ARG A C 1
ATOM 649 O O . ARG A 1 84 ? 14.042 6.309 -1.250 1.00 92.19 84 ARG A O 1
ATOM 656 N N . ALA A 1 85 ? 12.348 4.830 -1.305 1.00 87.88 85 ALA A N 1
ATOM 657 C CA . ALA A 1 85 ? 12.365 4.615 -2.738 1.00 87.88 85 ALA A CA 1
ATOM 658 C C . ALA A 1 85 ? 11.494 5.638 -3.483 1.00 87.88 85 ALA A C 1
ATOM 660 O O . ALA A 1 85 ? 11.788 5.916 -4.635 1.00 87.88 85 ALA A O 1
ATOM 661 N N . LEU A 1 86 ? 10.454 6.203 -2.863 1.00 84.25 86 LEU A N 1
ATOM 662 C CA . LEU A 1 86 ? 9.721 7.353 -3.414 1.00 84.25 86 LEU A CA 1
ATOM 663 C C . LEU A 1 86 ? 10.560 8.634 -3.368 1.00 84.25 86 LEU A C 1
ATOM 665 O O . LEU A 1 86 ? 10.466 9.400 -4.351 1.00 84.25 86 LEU A O 1
#